Protein AF-A0ABD1RZX1-F1 (afdb_monomer_lite)

Organism: NCBI:txid126358

Structure (mmCIF, N/CA/C/O backbone):
data_AF-A0ABD1RZX1-F1
#
_entry.id   AF-A0ABD1RZX1-F1
#
loop_
_atom_site.group_PDB
_atom_site.id
_atom_site.type_symbol
_atom_site.label_atom_id
_atom_site.label_alt_id
_atom_site.label_comp_id
_atom_site.label_asym_id
_atom_site.label_entity_id
_atom_site.label_seq_id
_atom_site.pdbx_PDB_ins_code
_atom_site.Cartn_x
_atom_site.Cartn_y
_atom_site.Cartn_z
_atom_site.occupancy
_atom_site.B_iso_or_equiv
_atom_site.auth_seq_id
_atom_site.auth_comp_id
_atom_site.auth_asym_id
_atom_site.auth_atom_id
_atom_site.pdbx_PDB_model_num
ATOM 1 N N . MET A 1 1 ? -3.611 22.259 7.730 1.00 85.88 1 MET A N 1
ATOM 2 C CA . MET A 1 1 ? -4.991 21.748 7.567 1.00 85.88 1 MET A CA 1
ATOM 3 C C . MET A 1 1 ? -5.022 20.272 7.194 1.00 85.88 1 MET A C 1
ATOM 5 O O . MET A 1 1 ? -5.544 19.520 7.997 1.00 85.88 1 MET A O 1
ATOM 9 N N . LEU A 1 2 ? -4.437 19.824 6.071 1.00 95.00 2 LEU A N 1
ATOM 10 C CA . LEU A 1 2 ? -4.497 18.402 5.680 1.00 95.00 2 LEU A CA 1
ATOM 11 C C . LEU A 1 2 ? -3.788 17.454 6.662 1.00 95.00 2 LEU A C 1
ATOM 13 O O . LEU A 1 2 ? -4.385 16.477 7.088 1.00 95.00 2 LEU A O 1
ATOM 17 N N . ALA A 1 3 ? -2.549 17.753 7.063 1.00 93.81 3 ALA A N 1
ATOM 18 C CA . ALA A 1 3 ? -1.818 16.902 8.009 1.00 93.81 3 ALA A CA 1
ATOM 19 C C . ALA A 1 3 ? -2.543 16.781 9.361 1.00 93.81 3 ALA A C 1
ATOM 21 O O . ALA A 1 3 ? -2.697 15.687 9.889 1.00 93.81 3 ALA A O 1
ATOM 22 N N . THR A 1 4 ? -3.056 17.901 9.882 1.00 94.88 4 THR A N 1
ATOM 23 C CA . THR A 1 4 ? -3.878 17.934 11.100 1.00 94.88 4 THR A CA 1
ATOM 24 C C . THR A 1 4 ? -5.163 17.126 10.938 1.00 94.88 4 THR A C 1
ATOM 26 O O . THR A 1 4 ? -5.537 16.396 11.846 1.00 94.88 4 THR A O 1
ATOM 29 N N . PHE A 1 5 ? -5.819 17.224 9.779 1.00 94.25 5 PHE A N 1
ATOM 30 C CA . PHE A 1 5 ? -7.005 16.433 9.473 1.00 94.25 5 PHE A CA 1
ATOM 31 C C . PHE A 1 5 ? -6.681 14.935 9.437 1.00 94.25 5 PHE A C 1
ATOM 33 O O . PHE A 1 5 ? -7.316 14.173 10.154 1.00 94.25 5 PHE A O 1
ATOM 40 N N . LEU A 1 6 ? -5.643 14.514 8.707 1.00 92.44 6 LEU A N 1
ATOM 41 C CA . LEU A 1 6 ? -5.193 13.117 8.672 1.00 92.44 6 LEU A CA 1
ATOM 42 C C . LEU A 1 6 ? -4.856 12.591 10.072 1.00 92.44 6 LEU A C 1
ATOM 44 O O . LEU A 1 6 ? -5.303 11.505 10.430 1.00 92.44 6 LEU A O 1
ATOM 48 N N . ALA A 1 7 ? -4.148 13.384 10.879 1.00 92.88 7 ALA A N 1
ATOM 49 C CA . ALA A 1 7 ? -3.811 13.044 12.260 1.00 92.88 7 ALA A CA 1
ATOM 50 C C . ALA A 1 7 ? -5.033 12.982 13.194 1.00 92.88 7 ALA A C 1
ATOM 52 O O . ALA A 1 7 ? -4.974 12.317 14.221 1.00 92.88 7 ALA A O 1
ATOM 53 N N . SER A 1 8 ? -6.133 13.661 12.854 1.00 94.25 8 SER A N 1
ATOM 54 C CA . SER A 1 8 ? -7.397 13.574 13.598 1.00 94.25 8 SER A CA 1
ATOM 55 C C . SER A 1 8 ? -8.234 12.343 13.236 1.00 94.25 8 SER A C 1
ATOM 57 O O . SER A 1 8 ? -9.199 12.034 13.930 1.00 94.25 8 SER A O 1
ATOM 59 N N . THR A 1 9 ? -7.881 11.638 12.157 1.00 91.31 9 THR A N 1
ATOM 60 C CA . THR A 1 9 ? -8.510 10.367 11.781 1.00 91.31 9 THR A CA 1
ATOM 61 C C . THR A 1 9 ? -7.740 9.185 12.359 1.00 91.31 9 THR A C 1
ATOM 63 O O . THR A 1 9 ? -6.536 9.263 12.586 1.00 91.31 9 THR A O 1
ATOM 66 N N . LEU A 1 10 ? -8.409 8.038 12.482 1.00 88.75 10 LEU A N 1
ATOM 67 C CA . LEU A 1 10 ? -7.759 6.777 12.846 1.00 88.75 10 LEU A CA 1
ATOM 68 C C . LEU A 1 10 ? -6.933 6.166 11.701 1.00 88.75 10 LEU A C 1
ATOM 70 O O . LEU A 1 10 ? -6.325 5.117 11.881 1.00 88.75 10 LEU A O 1
ATOM 74 N N . LEU A 1 11 ? -6.883 6.804 10.523 1.00 88.69 11 LEU A N 1
ATOM 75 C CA . LEU A 1 11 ? -6.262 6.235 9.328 1.00 88.69 11 LEU A CA 1
ATOM 76 C C . LEU A 1 11 ? -4.801 5.847 9.569 1.00 88.69 11 LEU A C 1
ATOM 78 O O . LEU A 1 11 ? -4.407 4.733 9.241 1.00 88.69 11 LEU A O 1
ATOM 82 N N . LEU A 1 12 ? -4.006 6.756 10.140 1.00 91.06 12 LEU A N 1
ATOM 83 C CA . LEU A 1 12 ? -2.579 6.523 10.374 1.00 91.06 12 LEU A CA 1
ATOM 84 C C . LEU A 1 12 ? -2.344 5.469 11.458 1.00 91.06 12 LEU A C 1
ATOM 86 O O . LEU A 1 12 ? -1.498 4.597 11.284 1.00 91.06 12 LEU A O 1
ATOM 90 N N . GLU A 1 13 ? -3.104 5.535 12.551 1.00 91.25 13 GLU A N 1
ATOM 91 C CA . GLU A 1 13 ? -2.975 4.605 13.671 1.00 91.25 13 GLU A CA 1
ATOM 92 C C . GLU A 1 13 ? -3.354 3.175 13.260 1.00 91.25 13 GLU A C 1
ATOM 94 O O . GLU A 1 13 ? -2.571 2.248 13.468 1.00 91.25 13 GLU A O 1
ATOM 99 N N . GLU A 1 14 ? -4.508 2.993 12.616 1.00 90.44 14 GLU A N 1
ATOM 100 C CA . GLU A 1 14 ? -4.986 1.675 12.185 1.00 90.44 14 GLU A CA 1
ATOM 101 C C . GLU A 1 14 ? -4.125 1.095 11.058 1.00 90.44 14 GLU A C 1
ATOM 103 O O . GLU A 1 14 ? -3.788 -0.090 11.091 1.00 90.44 14 GLU A O 1
ATOM 108 N N . SER A 1 15 ? -3.667 1.930 10.116 1.00 92.00 15 SER A N 1
ATOM 109 C CA . SER A 1 15 ? -2.719 1.484 9.084 1.00 92.00 15 SER A CA 1
ATOM 110 C C . SER A 1 15 ? -1.406 1.013 9.710 1.00 92.00 15 SER A C 1
ATOM 112 O O . SER A 1 15 ? -0.888 -0.038 9.341 1.00 92.00 15 SER A O 1
ATOM 114 N N . TRP A 1 16 ? -0.872 1.753 10.687 1.00 92.56 16 TRP A N 1
ATOM 115 C CA . TRP A 1 16 ? 0.386 1.394 11.341 1.00 92.56 16 TRP A CA 1
ATOM 116 C C . TRP A 1 16 ? 0.274 0.106 12.161 1.00 92.56 16 TRP A C 1
ATOM 118 O O . TRP A 1 16 ? 1.155 -0.753 12.079 1.00 92.56 16 TRP A O 1
ATOM 128 N N . LYS A 1 17 ? -0.823 -0.067 12.910 1.00 92.44 17 LYS A N 1
ATOM 129 C CA . LYS A 1 17 ? -1.111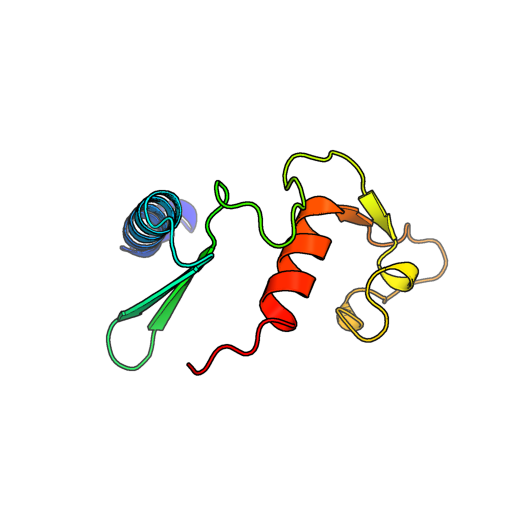 -1.310 13.644 1.00 92.44 17 LYS A CA 1
ATOM 130 C C . LYS A 1 17 ? -1.174 -2.510 12.702 1.00 92.44 17 LYS A C 1
ATOM 132 O O . LYS A 1 17 ? -0.563 -3.538 12.994 1.00 92.44 17 LYS A O 1
ATOM 137 N N . LEU A 1 18 ? -1.857 -2.376 11.565 1.00 93.00 18 LEU A N 1
ATOM 138 C CA . LEU A 1 18 ? -1.969 -3.465 10.598 1.00 93.00 18 LEU A CA 1
ATOM 139 C C . LEU A 1 18 ? -0.624 -3.780 9.929 1.00 93.00 18 LEU A C 1
ATOM 141 O O . LEU A 1 18 ? -0.280 -4.950 9.792 1.00 93.00 18 LEU A O 1
ATOM 145 N N . CYS A 1 19 ? 0.180 -2.766 9.595 1.00 91.50 19 CYS A N 1
ATOM 146 C CA . CYS A 1 19 ? 1.551 -2.959 9.107 1.00 91.50 19 CYS A CA 1
ATOM 147 C C . CYS A 1 19 ? 2.429 -3.689 10.128 1.00 91.50 19 CYS A C 1
ATOM 149 O O . CYS A 1 19 ? 3.200 -4.577 9.767 1.00 91.50 19 CYS A O 1
ATOM 151 N N . HIS A 1 20 ? 2.313 -3.343 11.411 1.00 91.25 20 HIS A N 1
ATOM 152 C CA . HIS A 1 20 ? 3.027 -4.049 12.469 1.00 91.25 20 HIS A CA 1
ATOM 153 C C . HIS A 1 20 ? 2.600 -5.518 12.547 1.00 91.25 20 HIS A C 1
ATOM 155 O O . HIS A 1 20 ? 3.455 -6.396 12.623 1.00 91.25 20 HIS A O 1
ATOM 161 N N . HIS A 1 21 ? 1.297 -5.790 12.458 1.00 90.88 21 HIS A N 1
ATOM 162 C CA . HIS A 1 21 ? 0.772 -7.151 12.453 1.00 90.88 21 HIS A CA 1
ATOM 163 C C . HIS A 1 21 ? 1.251 -7.958 11.237 1.00 90.88 21 HIS A C 1
ATOM 165 O O . HIS A 1 21 ? 1.751 -9.065 11.412 1.00 90.88 21 HIS A O 1
ATOM 171 N N . ALA A 1 22 ? 1.209 -7.382 10.031 1.00 89.25 22 ALA A N 1
ATOM 172 C CA . ALA A 1 22 ? 1.722 -8.017 8.814 1.00 89.25 22 ALA A CA 1
ATOM 173 C C . ALA A 1 22 ? 3.227 -8.331 8.892 1.00 89.25 22 ALA A C 1
ATOM 175 O O . ALA A 1 22 ? 3.701 -9.283 8.278 1.00 89.25 22 ALA A O 1
ATOM 176 N N . ASN A 1 23 ? 3.995 -7.560 9.665 1.00 87.56 23 ASN A N 1
ATOM 177 C CA . ASN A 1 23 ? 5.410 -7.840 9.905 1.00 87.56 23 ASN A CA 1
ATOM 178 C C . ASN A 1 23 ? 5.660 -8.926 10.968 1.00 87.56 23 ASN A C 1
ATOM 180 O O . ASN A 1 23 ? 6.779 -9.421 11.063 1.00 87.56 23 ASN A O 1
ATOM 184 N N . ILE A 1 24 ? 4.667 -9.279 11.787 1.00 87.31 24 ILE A N 1
ATOM 185 C CA . ILE A 1 24 ? 4.782 -10.357 12.783 1.00 87.31 24 ILE A CA 1
ATOM 186 C C . ILE A 1 24 ? 4.217 -11.665 12.242 1.00 87.31 24 ILE A C 1
ATOM 188 O O . ILE A 1 24 ? 4.745 -12.727 12.569 1.00 87.31 24 ILE A O 1
ATOM 192 N N . ASP A 1 25 ? 3.156 -11.606 11.439 1.00 80.19 25 ASP A N 1
ATOM 193 C CA . ASP A 1 25 ? 2.685 -12.772 10.706 1.00 80.19 25 ASP A CA 1
ATOM 194 C C . ASP A 1 25 ? 3.844 -13.280 9.836 1.00 80.19 25 ASP A C 1
ATOM 196 O O . ASP A 1 25 ? 4.477 -12.496 9.132 1.00 80.19 25 ASP A O 1
ATOM 200 N N . LEU A 1 26 ? 4.186 -14.563 9.969 1.00 69.50 26 LEU A N 1
ATOM 201 C CA . LEU A 1 26 ? 5.263 -15.237 9.231 1.00 69.50 26 LEU A CA 1
ATOM 202 C C . LEU A 1 26 ? 4.711 -16.215 8.185 1.00 69.50 26 LEU A C 1
ATOM 204 O O . LEU A 1 26 ? 5.485 -16.894 7.511 1.00 69.50 26 LEU A O 1
ATOM 208 N N . VAL A 1 27 ? 3.386 -16.341 8.107 1.00 72.00 27 VAL A N 1
ATOM 209 C CA . VAL A 1 27 ? 2.684 -17.309 7.263 1.00 72.00 27 VAL A CA 1
ATOM 210 C C . VAL A 1 27 ? 2.155 -16.631 6.004 1.00 72.00 27 VAL A C 1
ATOM 212 O O . VAL A 1 27 ? 2.191 -17.233 4.931 1.00 72.00 27 VAL A O 1
ATOM 215 N N . GLN A 1 28 ? 1.666 -15.393 6.121 1.00 72.12 28 GLN A N 1
ATOM 216 C CA . GLN A 1 28 ? 1.078 -14.651 5.004 1.00 72.12 28 GLN A CA 1
ATOM 217 C C . GLN A 1 28 ? 1.840 -13.363 4.703 1.00 72.12 28 GLN A C 1
ATOM 219 O O . GLN A 1 28 ? 2.167 -12.591 5.597 1.00 72.12 28 GLN A O 1
ATOM 224 N N . ASN A 1 29 ? 2.081 -13.098 3.419 1.00 77.19 29 ASN A N 1
ATOM 225 C CA . ASN A 1 29 ? 2.842 -11.929 2.965 1.00 77.19 29 ASN A CA 1
ATOM 226 C C . ASN A 1 29 ? 2.077 -10.603 3.103 1.00 77.19 29 ASN A C 1
ATOM 228 O O . ASN A 1 29 ? 2.663 -9.529 2.956 1.00 77.19 29 ASN A O 1
ATOM 232 N N . PHE A 1 30 ? 0.771 -10.662 3.345 1.00 84.81 30 PHE A N 1
ATOM 233 C CA . PHE A 1 30 ? -0.065 -9.510 3.639 1.00 84.81 30 PHE A CA 1
ATOM 234 C C . PHE A 1 30 ? -1.201 -9.909 4.568 1.00 84.81 30 PHE A C 1
ATOM 236 O O . PHE A 1 30 ? -1.541 -11.082 4.683 1.00 84.81 30 PHE A O 1
ATOM 243 N N . VAL A 1 31 ? -1.803 -8.903 5.186 1.00 88.56 31 VAL A N 1
ATOM 244 C CA . VAL A 1 31 ? -2.975 -9.043 6.041 1.00 88.56 31 VAL A CA 1
ATOM 245 C C . VAL A 1 31 ? -4.065 -8.126 5.514 1.00 88.56 31 VAL A C 1
ATOM 247 O O . VAL A 1 31 ? -3.807 -6.973 5.154 1.00 88.56 31 VAL A O 1
ATOM 250 N N . VAL A 1 32 ? -5.291 -8.642 5.490 1.00 89.25 32 VAL A N 1
ATOM 251 C CA . VAL A 1 32 ? -6.497 -7.887 5.151 1.00 89.25 32 VAL A CA 1
ATOM 252 C C . VAL A 1 32 ? -7.303 -7.663 6.421 1.00 89.25 32 VAL A C 1
ATOM 254 O O . VAL A 1 32 ? -7.582 -8.605 7.158 1.00 89.25 32 VAL A O 1
ATOM 257 N N . ASN A 1 33 ? -7.694 -6.418 6.672 1.00 90.19 33 ASN A N 1
ATOM 258 C CA . ASN A 1 33 ? -8.613 -6.065 7.745 1.00 90.19 33 ASN A CA 1
ATOM 259 C C . ASN A 1 33 ? -9.767 -5.235 7.183 1.00 90.19 33 ASN A C 1
ATOM 261 O O . ASN A 1 33 ? -9.570 -4.119 6.699 1.00 90.19 33 ASN A O 1
ATOM 265 N N . GLN A 1 34 ? -10.976 -5.782 7.246 1.00 90.12 34 GLN A N 1
ATOM 266 C CA . GLN A 1 34 ? -12.183 -5.096 6.813 1.00 90.12 34 GLN A CA 1
ATOM 267 C C . GLN A 1 34 ? -12.829 -4.378 8.002 1.00 90.12 34 GLN A C 1
ATOM 269 O O . GLN A 1 34 ? -13.178 -4.997 9.006 1.00 90.12 34 GLN A O 1
ATOM 274 N N . VAL A 1 35 ? -13.008 -3.063 7.878 1.00 83.25 35 VAL A N 1
ATOM 275 C CA . VAL A 1 35 ? -13.630 -2.213 8.896 1.00 83.25 35 VAL A CA 1
ATOM 276 C C . VAL A 1 35 ? -14.984 -1.738 8.373 1.00 83.25 35 VAL A C 1
ATOM 278 O O . VAL A 1 35 ? -15.079 -0.841 7.532 1.00 83.25 35 VAL A O 1
ATOM 281 N N . GLY A 1 36 ? -16.048 -2.360 8.881 1.00 82.94 36 GLY A N 1
ATOM 282 C CA . GLY A 1 36 ? -17.407 -2.150 8.379 1.00 82.94 36 GLY A CA 1
ATOM 283 C C . GLY A 1 36 ? -17.585 -2.669 6.948 1.00 82.94 36 GLY A C 1
ATOM 284 O O . GLY A 1 36 ? -16.908 -3.598 6.519 1.00 82.94 36 GLY A O 1
ATOM 285 N N . GLU A 1 37 ? -18.505 -2.074 6.190 1.00 85.38 37 GLU A N 1
ATOM 286 C CA . GLU A 1 37 ? -18.820 -2.528 4.823 1.00 85.38 37 GLU A CA 1
ATOM 287 C C . GLU A 1 37 ? -18.064 -1.763 3.725 1.00 85.38 37 GLU A C 1
ATOM 289 O O . GLU A 1 37 ? -18.068 -2.182 2.573 1.00 85.38 37 GLU A O 1
ATOM 294 N N . VAL A 1 38 ? -17.418 -0.642 4.066 1.00 83.12 38 VAL A N 1
ATOM 295 C CA . VAL A 1 38 ? -16.922 0.328 3.069 1.00 83.12 38 VAL A CA 1
ATOM 296 C C . VAL A 1 38 ? -15.396 0.386 2.993 1.00 83.12 38 VAL A C 1
ATOM 298 O O . VAL A 1 38 ? -14.855 0.762 1.955 1.00 83.12 38 VAL A O 1
ATOM 301 N N . VAL A 1 39 ? -14.682 0.035 4.067 1.00 85.56 39 VAL A N 1
ATOM 302 C CA . VAL A 1 39 ? -13.230 0.236 4.147 1.00 85.56 39 VAL A CA 1
ATOM 303 C C . VAL A 1 39 ? -12.515 -1.088 4.371 1.00 85.56 39 VAL A C 1
ATOM 305 O O . VAL A 1 39 ? -12.734 -1.771 5.369 1.00 85.56 39 VAL A O 1
ATOM 308 N N . THR A 1 40 ? -11.596 -1.408 3.466 1.00 90.31 40 THR A N 1
ATOM 309 C CA . THR A 1 40 ? -10.688 -2.547 3.595 1.00 90.31 40 THR A CA 1
ATOM 310 C C . THR A 1 40 ? -9.260 -2.035 3.651 1.00 90.31 40 THR A C 1
ATOM 312 O O . THR A 1 40 ? -8.784 -1.373 2.729 1.00 90.31 40 THR A O 1
ATOM 315 N N . TYR A 1 41 ? -8.573 -2.357 4.739 1.00 91.00 41 TYR A N 1
ATOM 316 C CA . TYR A 1 41 ? -7.148 -2.130 4.894 1.00 91.00 41 TYR A CA 1
ATOM 317 C C . TYR A 1 41 ? -6.394 -3.367 4.422 1.00 91.00 41 TYR A C 1
ATOM 319 O O . TYR A 1 41 ? -6.724 -4.488 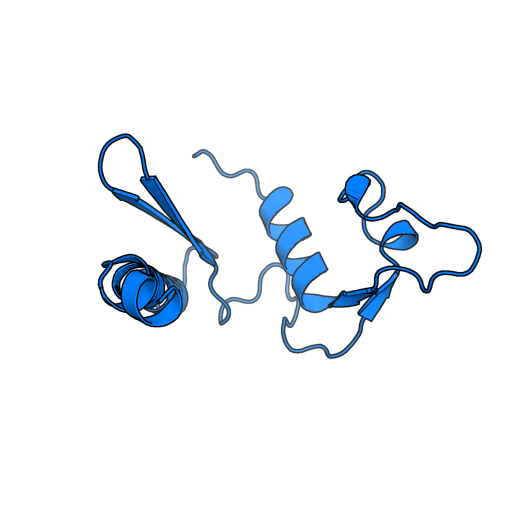4.808 1.00 91.00 41 TYR A O 1
ATOM 327 N N . VAL A 1 42 ? -5.363 -3.158 3.611 1.00 90.44 42 VAL A N 1
ATOM 328 C CA . VAL A 1 42 ? -4.456 -4.216 3.165 1.00 90.44 42 VAL A CA 1
ATOM 329 C C . VAL A 1 42 ? -3.042 -3.780 3.514 1.00 90.44 42 VAL A C 1
ATOM 331 O O . VAL A 1 42 ? -2.580 -2.745 3.034 1.00 90.44 42 VAL A O 1
ATOM 334 N N . ALA A 1 43 ? -2.367 -4.542 4.371 1.00 90.31 43 ALA A N 1
ATOM 335 C CA . ALA A 1 43 ? -0.989 -4.275 4.763 1.00 90.31 43 ALA A CA 1
ATOM 336 C C . ALA A 1 43 ? -0.075 -5.387 4.264 1.00 90.31 43 ALA A C 1
ATOM 338 O O . ALA A 1 43 ? -0.333 -6.560 4.512 1.00 90.31 43 ALA A O 1
ATOM 339 N N . PHE A 1 44 ? 1.013 -5.009 3.601 1.00 85.75 44 PHE A N 1
ATOM 340 C CA . PHE A 1 44 ? 2.010 -5.939 3.081 1.00 85.75 44 PHE A CA 1
ATOM 341 C C . PHE A 1 44 ? 3.193 -6.026 4.042 1.00 85.75 44 PHE A C 1
ATOM 343 O O . PHE A 1 44 ? 3.699 -5.004 4.512 1.00 85.75 44 PHE A O 1
ATOM 350 N N . SER A 1 45 ? 3.636 -7.248 4.323 1.00 83.00 45 SER A N 1
ATOM 351 C CA . SER A 1 45 ? 4.819 -7.513 5.134 1.00 83.00 45 SER A CA 1
ATOM 352 C C . SER A 1 45 ? 6.078 -7.102 4.382 1.00 83.00 45 SER A C 1
ATOM 354 O O . SER A 1 45 ? 6.263 -7.463 3.219 1.00 83.00 45 SER A O 1
ATOM 356 N N . THR A 1 46 ? 6.980 -6.381 5.046 1.00 74.00 46 THR A N 1
ATOM 357 C CA . THR A 1 46 ? 8.289 -6.022 4.471 1.00 74.00 46 THR A CA 1
ATOM 358 C C . THR A 1 46 ? 9.407 -6.955 4.921 1.00 74.00 46 THR A C 1
ATOM 360 O O . THR A 1 46 ? 10.507 -6.895 4.375 1.00 74.00 46 THR A O 1
ATOM 363 N N . VAL A 1 47 ? 9.154 -7.787 5.936 1.00 71.38 47 VAL A N 1
ATOM 364 C CA . VAL A 1 47 ? 10.145 -8.717 6.501 1.00 71.38 47 VAL A CA 1
ATOM 365 C C . VAL A 1 47 ? 10.103 -10.095 5.847 1.00 71.38 47 VAL A C 1
ATOM 367 O O . VAL A 1 47 ? 11.120 -10.791 5.828 1.00 71.38 47 VAL A O 1
ATOM 370 N N . GLN A 1 48 ? 8.961 -10.488 5.282 1.00 66.62 48 GLN A N 1
ATOM 371 C CA . GLN A 1 48 ? 8.853 -11.739 4.545 1.00 66.62 48 GLN A CA 1
ATOM 372 C C . GLN A 1 48 ? 9.420 -11.593 3.130 1.00 66.62 48 GLN A C 1
ATOM 374 O O . GLN A 1 48 ? 9.094 -10.668 2.385 1.00 66.62 48 GLN A O 1
ATOM 379 N N . LYS A 1 49 ? 10.283 -12.536 2.743 1.00 63.44 49 LYS A N 1
ATOM 380 C CA . LYS A 1 49 ? 10.815 -12.621 1.380 1.00 63.44 49 LYS A CA 1
ATOM 381 C C . LYS A 1 49 ? 9.823 -13.361 0.496 1.00 63.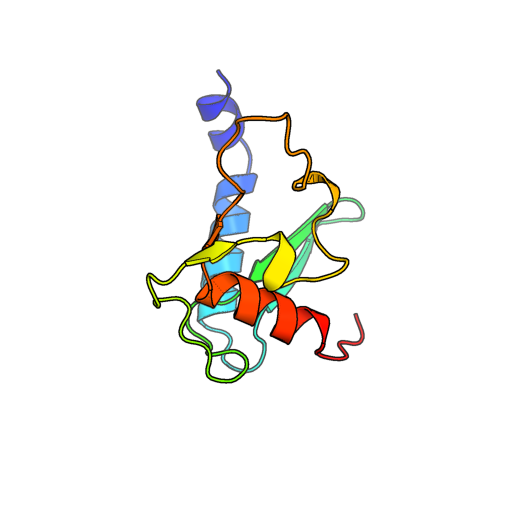44 49 LYS A C 1
ATOM 383 O O . LYS A 1 49 ? 9.815 -14.590 0.469 1.00 63.44 49 LYS A O 1
ATOM 388 N N . VAL A 1 50 ? 9.041 -12.626 -0.281 1.00 58.75 50 VAL A N 1
ATOM 389 C CA . VAL A 1 50 ? 8.196 -13.233 -1.313 1.00 58.75 50 VAL A CA 1
ATOM 390 C C . VAL A 1 50 ? 9.077 -13.647 -2.490 1.00 58.75 50 VAL A C 1
ATOM 392 O O . VAL A 1 50 ? 9.804 -12.829 -3.051 1.00 58.75 50 VAL A O 1
ATOM 395 N N . GLY A 1 51 ? 9.080 -14.939 -2.832 1.00 56.22 51 GLY A N 1
ATOM 396 C CA . GLY A 1 51 ? 9.835 -15.460 -3.980 1.00 56.22 51 GLY A CA 1
ATOM 397 C C . GLY A 1 51 ? 11.361 -15.297 -3.891 1.00 56.22 51 GLY A C 1
ATOM 398 O O . GLY A 1 51 ? 12.031 -15.293 -4.917 1.00 56.22 51 GLY A O 1
ATOM 399 N N . GLY A 1 52 ? 11.924 -15.120 -2.689 1.00 57.00 52 GLY A N 1
ATOM 400 C CA . GLY A 1 52 ? 13.363 -14.882 -2.498 1.00 57.00 52 GLY A CA 1
ATOM 401 C C . GLY A 1 52 ? 13.841 -13.478 -2.892 1.00 57.00 52 GLY A C 1
ATOM 402 O O . GLY A 1 52 ? 15.025 -13.177 -2.722 1.00 57.00 52 GLY A O 1
ATOM 403 N N . ALA A 1 53 ? 12.940 -12.607 -3.359 1.00 57.00 53 ALA A N 1
ATOM 404 C CA . ALA A 1 53 ? 13.252 -11.228 -3.700 1.00 57.00 53 ALA A CA 1
ATOM 405 C C . ALA A 1 53 ? 13.599 -10.432 -2.435 1.00 57.00 53 ALA A C 1
ATOM 407 O O . ALA A 1 53 ? 12.885 -10.461 -1.431 1.00 57.00 53 ALA A O 1
ATOM 408 N N . ASN A 1 54 ? 14.724 -9.720 -2.476 1.00 59.25 54 ASN A N 1
ATOM 409 C CA . ASN A 1 54 ? 15.110 -8.801 -1.416 1.00 59.25 54 ASN A CA 1
ATOM 410 C C . ASN A 1 54 ? 14.558 -7.412 -1.754 1.00 59.25 54 ASN A C 1
ATOM 412 O O . ASN A 1 54 ? 15.088 -6.733 -2.635 1.00 59.25 54 ASN A O 1
ATOM 416 N N . SER A 1 55 ? 13.524 -6.971 -1.034 1.00 60.56 55 SER A N 1
ATOM 417 C CA . SER A 1 55 ? 12.953 -5.622 -1.163 1.00 60.56 55 SER A CA 1
ATOM 418 C C . SER A 1 55 ? 13.964 -4.501 -0.868 1.00 60.56 55 SER A C 1
ATOM 420 O O . SER A 1 55 ? 13.688 -3.351 -1.182 1.00 60.56 55 SER A O 1
ATOM 422 N N . CYS A 1 56 ? 15.149 -4.825 -0.335 1.00 61.47 56 CYS A N 1
ATOM 423 C CA . CYS A 1 56 ? 16.266 -3.900 -0.121 1.00 61.47 56 CYS A CA 1
ATOM 424 C C . CYS A 1 56 ? 17.228 -3.739 -1.318 1.00 61.47 56 CYS A C 1
ATOM 426 O O . CYS A 1 56 ? 18.239 -3.046 -1.172 1.00 61.47 56 CYS A O 1
ATOM 428 N N . SER A 1 57 ? 17.000 -4.387 -2.470 1.00 65.00 57 SER A N 1
ATOM 429 C CA . SER A 1 57 ? 17.857 -4.148 -3.645 1.00 65.00 57 SER A CA 1
ATOM 430 C C . SER A 1 57 ? 17.649 -2.735 -4.182 1.00 65.00 57 SER A C 1
ATOM 432 O O . SER A 1 57 ? 16.556 -2.437 -4.627 1.00 65.00 57 SER A O 1
ATOM 434 N N . LYS A 1 58 ? 18.689 -1.895 -4.223 1.00 71.44 58 LYS A N 1
ATOM 435 C CA . LYS A 1 58 ? 18.607 -0.510 -4.734 1.00 71.44 58 LYS A CA 1
ATOM 436 C C . LYS A 1 58 ? 18.427 -0.413 -6.255 1.00 71.44 58 LYS A C 1
ATOM 438 O O . LYS A 1 58 ? 18.382 0.693 -6.794 1.00 71.44 58 LYS A O 1
ATOM 443 N N . ASP A 1 59 ? 18.363 -1.548 -6.940 1.00 82.31 59 ASP A N 1
ATOM 444 C CA . ASP A 1 59 ? 18.258 -1.598 -8.389 1.00 82.31 59 ASP A CA 1
ATOM 445 C C . ASP A 1 59 ? 16.895 -1.080 -8.849 1.00 82.31 59 ASP A C 1
ATOM 447 O O . ASP A 1 59 ? 15.858 -1.338 -8.231 1.00 82.31 59 ASP A O 1
ATOM 451 N N . SER A 1 60 ? 16.896 -0.352 -9.963 1.00 84.31 60 SER A N 1
ATOM 452 C CA . SER A 1 60 ? 15.685 0.160 -10.599 1.00 84.31 60 SER A CA 1
ATOM 453 C C . SER A 1 60 ? 15.622 -0.272 -12.060 1.00 84.31 60 SER A C 1
ATOM 455 O O . SER A 1 60 ? 16.655 -0.422 -12.710 1.00 84.31 60 SER A O 1
ATOM 457 N N . VAL A 1 61 ? 14.415 -0.467 -12.582 1.00 85.19 61 VAL A N 1
ATOM 458 C CA . VAL A 1 61 ? 14.173 -0.920 -13.955 1.00 85.19 61 VAL A CA 1
ATOM 459 C C . VAL A 1 61 ? 13.130 -0.051 -14.646 1.00 85.19 61 VAL A C 1
ATOM 461 O O . VAL A 1 61 ? 12.209 0.453 -14.005 1.00 85.19 61 VAL A O 1
ATOM 464 N N . VAL A 1 62 ? 13.284 0.123 -15.957 1.00 82.62 62 VAL A N 1
ATOM 465 C CA . VAL A 1 62 ? 12.333 0.859 -16.793 1.00 82.62 62 VAL A CA 1
ATOM 466 C C . VAL A 1 62 ? 11.005 0.105 -16.849 1.00 82.62 62 VAL A C 1
ATOM 468 O O . VAL A 1 62 ? 10.974 -1.103 -17.090 1.00 82.62 62 VAL A O 1
ATOM 471 N N . LEU A 1 63 ? 9.898 0.826 -16.666 1.00 72.06 63 LEU A N 1
ATOM 472 C CA . LEU A 1 63 ? 8.556 0.249 -16.639 1.00 72.06 63 LEU A CA 1
ATOM 473 C C . LEU A 1 63 ? 8.227 -0.595 -17.882 1.00 72.06 63 LEU A C 1
ATOM 475 O O . LEU A 1 63 ? 7.713 -1.706 -17.759 1.00 72.06 63 LEU A O 1
ATOM 479 N N . GLY A 1 64 ? 8.551 -0.074 -19.069 1.00 66.44 64 GLY A N 1
ATOM 480 C CA . GLY A 1 64 ? 8.192 -0.686 -20.349 1.00 66.44 64 GLY A CA 1
ATOM 481 C C . GLY A 1 64 ? 8.832 -2.050 -20.620 1.00 66.44 64 GLY A C 1
ATOM 482 O O . GLY A 1 64 ? 8.336 -2.775 -21.474 1.00 66.44 64 GLY A O 1
ATOM 483 N N . THR A 1 65 ? 9.899 -2.425 -19.906 1.00 67.00 65 THR A N 1
ATOM 484 C CA . THR A 1 65 ? 10.626 -3.685 -20.143 1.00 67.00 65 THR A CA 1
ATOM 485 C C . THR A 1 65 ? 10.398 -4.747 -19.070 1.00 67.00 65 THR A C 1
ATOM 487 O O . THR A 1 65 ? 10.643 -5.922 -19.329 1.00 67.00 65 THR A O 1
ATOM 490 N N . ALA A 1 66 ? 9.942 -4.368 -17.873 1.00 65.88 66 ALA A N 1
ATOM 491 C CA . ALA A 1 66 ? 9.895 -5.271 -16.719 1.00 65.88 66 ALA A CA 1
ATOM 492 C C . ALA A 1 66 ? 8.490 -5.732 -16.311 1.00 65.88 66 ALA A C 1
ATOM 494 O O . ALA A 1 66 ? 8.362 -6.703 -15.567 1.00 65.88 66 ALA A O 1
ATOM 495 N N . ALA A 1 67 ? 7.445 -5.039 -16.762 1.00 67.75 67 ALA A N 1
ATOM 496 C CA . ALA A 1 67 ? 6.065 -5.308 -16.371 1.00 67.75 67 ALA A CA 1
ATOM 497 C C . ALA A 1 67 ? 5.123 -5.137 -17.570 1.00 67.75 67 ALA A C 1
ATOM 499 O O . ALA A 1 67 ? 4.175 -4.355 -17.525 1.00 67.75 67 ALA A O 1
ATOM 500 N N . GLU A 1 68 ? 5.425 -5.830 -18.669 1.00 71.44 68 GLU A N 1
ATOM 501 C CA . GLU A 1 68 ? 4.683 -5.712 -19.925 1.00 71.44 68 GLU A CA 1
ATOM 502 C C . GLU A 1 68 ? 3.180 -5.969 -19.700 1.00 71.44 68 GLU A C 1
ATOM 504 O O . GLU A 1 68 ? 2.777 -6.992 -19.148 1.00 71.44 68 GLU A O 1
ATOM 509 N N . GLY A 1 69 ? 2.345 -4.988 -20.059 1.00 75.75 69 GLY A N 1
ATOM 510 C CA . GLY A 1 69 ? 0.894 -5.013 -19.832 1.00 75.75 69 GLY A CA 1
ATOM 511 C C . GLY A 1 69 ? 0.418 -4.456 -18.481 1.00 75.75 69 GLY A C 1
ATOM 512 O O . GLY A 1 69 ? -0.756 -4.100 -18.363 1.00 75.75 69 GLY A O 1
ATOM 513 N N . PHE A 1 70 ? 1.296 -4.289 -17.490 1.00 80.31 70 PHE A N 1
ATOM 514 C CA . PHE A 1 70 ? 0.988 -3.601 -16.232 1.00 80.31 70 PHE A CA 1
ATOM 515 C C . PHE A 1 70 ? 1.358 -2.114 -16.307 1.00 80.31 70 PHE A C 1
ATOM 517 O O . PHE A 1 70 ? 2.214 -1.701 -17.085 1.00 80.31 70 PHE A O 1
ATOM 524 N N . PHE A 1 71 ? 0.707 -1.289 -15.478 1.00 81.94 71 PHE A N 1
ATOM 525 C CA . PHE A 1 71 ? 1.060 0.125 -15.280 1.00 81.94 71 PHE A CA 1
ATOM 526 C C . PHE A 1 71 ? 1.079 0.993 -16.558 1.00 81.94 71 PHE A C 1
ATOM 528 O O . PHE A 1 71 ? 1.717 2.039 -16.579 1.00 81.94 71 PHE A O 1
ATOM 535 N N . THR A 1 72 ? 0.335 0.631 -17.607 1.00 78.44 72 THR A N 1
ATOM 536 C CA . THR A 1 72 ? 0.309 1.351 -18.900 1.00 78.44 72 THR A CA 1
ATOM 537 C C . THR A 1 72 ? -0.036 2.840 -18.784 1.00 78.44 72 THR A C 1
ATOM 539 O O . THR A 1 72 ? 0.420 3.640 -19.595 1.00 78.44 72 THR A O 1
ATOM 542 N N . ALA A 1 73 ? -0.773 3.238 -17.742 1.00 80.75 73 ALA A N 1
ATOM 543 C CA . ALA A 1 73 ? -1.060 4.640 -17.427 1.00 80.75 73 ALA A CA 1
ATOM 544 C C . ALA A 1 73 ? 0.199 5.485 -17.144 1.00 80.75 73 ALA A C 1
ATOM 546 O O . ALA A 1 73 ? 0.175 6.697 -17.350 1.00 80.75 73 ALA A O 1
ATOM 547 N N . PHE A 1 74 ? 1.286 4.853 -16.698 1.00 76.50 74 PHE A N 1
ATOM 548 C CA . PHE A 1 74 ? 2.583 5.482 -16.444 1.00 76.50 74 PHE A CA 1
ATOM 549 C C . PHE A 1 74 ? 3.507 5.465 -17.672 1.00 76.50 74 PHE A C 1
ATOM 551 O O . PHE A 1 74 ? 4.590 6.034 -17.625 1.00 76.50 74 PHE A O 1
ATOM 558 N N . ASN A 1 75 ? 3.084 4.852 -18.782 1.00 70.75 75 ASN A N 1
ATOM 559 C CA . ASN A 1 75 ? 3.836 4.791 -20.040 1.00 70.75 75 ASN A CA 1
ATOM 560 C C . ASN A 1 75 ? 3.531 5.989 -20.965 1.00 70.75 75 ASN A C 1
ATOM 562 O O . ASN A 1 75 ? 3.617 5.894 -22.188 1.00 70.75 75 ASN A O 1
ATOM 566 N N . ARG A 1 76 ? 3.097 7.117 -20.389 1.00 67.81 76 ARG A N 1
ATOM 567 C CA . ARG A 1 76 ? 2.883 8.371 -21.118 1.00 67.81 76 ARG A CA 1
ATOM 568 C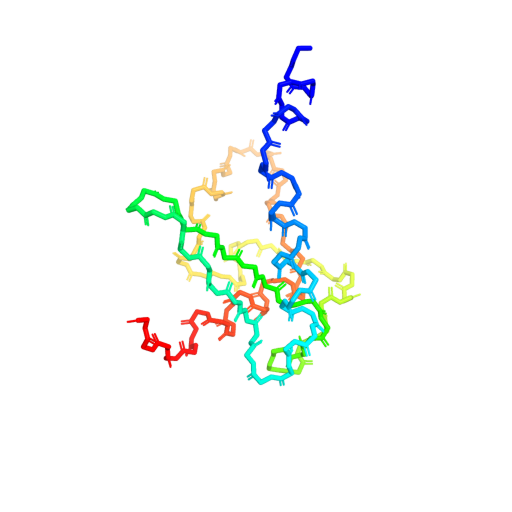 C . ARG A 1 76 ? 4.234 9.043 -21.322 1.00 67.81 76 ARG A C 1
ATOM 570 O O . ARG A 1 76 ? 4.592 9.946 -20.584 1.00 67.81 76 ARG A O 1
ATOM 577 N N . HIS A 1 77 ? 5.004 8.539 -22.276 1.00 64.38 77 HIS A N 1
ATOM 578 C CA . HIS A 1 77 ? 6.185 9.244 -22.749 1.00 64.38 77 HIS A CA 1
ATOM 579 C C . HIS A 1 77 ? 5.730 10.345 -23.701 1.00 64.38 77 HIS A C 1
ATOM 581 O O . HIS A 1 77 ? 5.436 10.076 -24.865 1.00 64.38 77 HIS A O 1
ATOM 587 N N . ASP A 1 78 ? 5.657 11.575 -23.199 1.00 66.75 78 ASP A N 1
ATOM 588 C CA . ASP A 1 78 ? 5.807 12.731 -24.075 1.00 66.75 78 ASP A CA 1
ATOM 589 C C . ASP A 1 78 ? 7.250 12.714 -24.619 1.00 66.75 78 ASP A C 1
ATOM 591 O O . ASP A 1 78 ? 8.190 12.330 -23.911 1.00 66.75 78 ASP A O 1
ATOM 595 N N . GLU A 1 79 ? 7.441 13.041 -25.903 1.00 68.88 79 GLU A N 1
ATOM 596 C CA . GLU A 1 79 ? 8.769 13.012 -26.529 1.00 68.88 79 GLU A CA 1
ATOM 597 C C . GLU A 1 79 ? 9.744 13.915 -25.750 1.00 68.88 79 GLU A C 1
ATOM 599 O O . GLU A 1 79 ? 9.634 15.140 -25.779 1.00 68.88 79 GLU A O 1
ATOM 604 N N . GLY A 1 80 ? 10.707 13.299 -25.055 1.00 69.94 80 GLY A N 1
ATOM 605 C CA . GLY A 1 80 ? 11.750 13.992 -24.291 1.00 69.94 80 GLY A CA 1
ATOM 606 C C . GLY A 1 80 ? 11.726 13.773 -22.776 1.00 69.94 80 GLY A C 1
ATOM 607 O O . GLY A 1 80 ? 12.658 14.224 -22.110 1.00 69.94 80 GLY A O 1
ATOM 608 N N . GLU A 1 81 ? 10.728 13.079 -22.221 1.00 79.31 81 GLU A N 1
ATOM 609 C CA . GLU A 1 81 ? 10.694 12.771 -20.785 1.00 79.31 81 GLU A CA 1
ATOM 610 C C . GLU A 1 81 ? 11.478 11.502 -20.419 1.00 79.31 81 GLU A C 1
ATOM 612 O O . GLU A 1 81 ? 11.508 10.516 -21.162 1.00 79.31 81 GLU A O 1
ATOM 617 N N . GLU A 1 82 ? 12.116 11.518 -19.243 1.00 78.69 82 GLU A N 1
ATOM 618 C CA . GLU A 1 82 ? 12.785 10.337 -18.699 1.00 78.69 82 GLU A CA 1
ATOM 619 C C . GLU A 1 82 ? 11.773 9.229 -18.383 1.00 78.69 82 GLU A C 1
ATOM 621 O O . GLU A 1 82 ? 10.676 9.496 -17.881 1.00 78.69 82 GLU A O 1
ATOM 626 N N . PRO A 1 83 ? 12.127 7.960 -18.640 1.00 79.56 83 PRO A N 1
ATOM 627 C CA . PRO A 1 8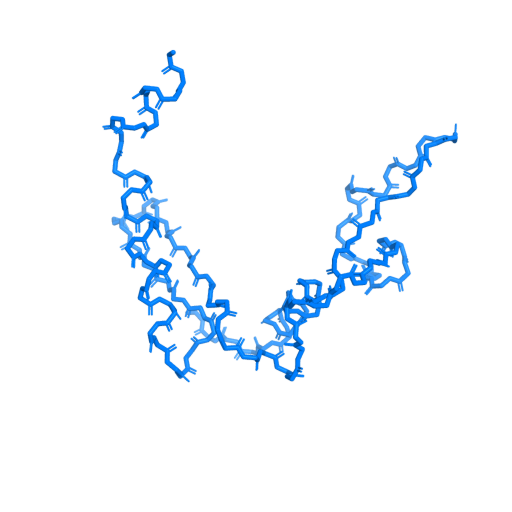3 ? 11.195 6.881 -18.422 1.00 79.56 83 PRO A CA 1
ATOM 628 C C . PRO A 1 83 ? 10.948 6.607 -16.938 1.00 79.56 83 PRO A C 1
ATOM 630 O O . PRO A 1 83 ? 11.853 6.702 -16.109 1.00 79.56 83 PRO A O 1
ATOM 633 N N . VAL A 1 84 ? 9.721 6.196 -16.601 1.00 84.19 84 VAL A N 1
ATOM 634 C CA . VAL A 1 84 ? 9.371 5.838 -15.222 1.00 84.19 84 VAL A CA 1
ATOM 635 C C . VAL A 1 84 ? 10.167 4.607 -14.788 1.00 84.19 84 VAL A C 1
ATOM 637 O O . VAL A 1 84 ? 10.088 3.537 -15.402 1.00 84.19 84 VAL A O 1
ATOM 640 N N . MET A 1 85 ? 10.909 4.770 -13.695 1.00 86.44 85 MET A N 1
ATOM 641 C CA . MET A 1 85 ? 11.735 3.733 -13.089 1.00 86.44 85 MET A CA 1
ATOM 642 C C . MET A 1 85 ? 11.027 3.108 -11.885 1.00 86.44 85 MET A C 1
ATOM 644 O O . MET A 1 85 ? 10.512 3.811 -11.016 1.00 86.44 85 MET A O 1
ATOM 648 N N . PHE A 1 86 ? 11.044 1.781 -11.804 1.00 85.38 86 PHE A N 1
ATOM 649 C CA . PHE A 1 86 ? 10.512 1.008 -10.686 1.00 85.38 86 PHE A CA 1
ATOM 650 C C . PHE A 1 86 ? 11.638 0.371 -9.893 1.00 85.38 86 PHE A C 1
ATOM 652 O O . PHE A 1 86 ? 12.560 -0.204 -10.462 1.00 85.38 86 PHE A O 1
ATOM 659 N N . HIS A 1 87 ? 11.517 0.393 -8.571 1.00 86.75 87 HIS A N 1
ATOM 660 C CA . HIS A 1 87 ? 12.407 -0.350 -7.692 1.00 86.75 87 HIS A CA 1
ATOM 661 C C . HIS A 1 87 ? 12.225 -1.860 -7.915 1.00 86.75 87 HIS A C 1
ATOM 663 O O . HIS A 1 87 ? 11.136 -2.398 -7.689 1.00 86.75 87 HIS A O 1
ATOM 669 N N . VAL A 1 88 ? 13.286 -2.561 -8.319 1.00 82.88 88 VAL A N 1
ATOM 670 C CA . VAL A 1 88 ? 13.229 -3.967 -8.760 1.00 82.88 88 VAL A CA 1
ATOM 671 C C . VAL A 1 88 ? 12.659 -4.866 -7.669 1.00 82.88 88 VAL A C 1
ATOM 673 O O . VAL A 1 88 ? 11.766 -5.667 -7.936 1.00 82.88 88 VAL A O 1
ATOM 676 N N . GLY A 1 89 ? 13.106 -4.690 -6.422 1.00 79.38 89 GLY A N 1
ATOM 677 C CA . GLY A 1 89 ? 12.617 -5.497 -5.302 1.00 79.38 89 GLY A CA 1
ATOM 678 C C . GLY A 1 89 ? 11.115 -5.328 -5.030 1.00 79.38 89 GLY A C 1
ATOM 679 O O . GLY A 1 89 ? 10.452 -6.293 -4.661 1.00 79.38 89 GLY A O 1
ATOM 680 N N . LEU A 1 90 ? 10.559 -4.130 -5.257 1.00 81.62 90 LEU A N 1
ATOM 681 C CA . LEU A 1 90 ? 9.128 -3.873 -5.057 1.00 81.62 90 LEU A CA 1
ATOM 682 C C . LEU A 1 90 ? 8.303 -4.410 -6.225 1.00 81.62 90 LEU A C 1
ATOM 684 O O . LEU A 1 90 ? 7.228 -4.963 -6.012 1.00 81.62 90 LEU A O 1
ATOM 688 N N . LEU A 1 91 ? 8.821 -4.300 -7.451 1.00 84.12 91 LEU A N 1
ATOM 689 C CA . LEU A 1 91 ? 8.172 -4.874 -8.623 1.00 84.12 91 LEU A CA 1
ATOM 690 C C . LEU A 1 91 ? 8.115 -6.405 -8.536 1.00 84.12 91 LEU A C 1
ATOM 692 O O . LEU A 1 91 ? 7.069 -6.996 -8.787 1.00 84.12 91 LEU A O 1
ATOM 696 N N . GLN A 1 92 ? 9.207 -7.051 -8.124 1.00 80.19 92 GLN A N 1
ATOM 697 C CA . GLN A 1 92 ? 9.235 -8.499 -7.905 1.00 80.19 92 GLN A CA 1
ATOM 698 C C . GLN A 1 92 ? 8.252 -8.929 -6.813 1.00 80.19 92 GLN A C 1
ATOM 700 O O . GLN A 1 92 ? 7.540 -9.913 -6.998 1.00 80.19 92 GLN A O 1
ATOM 705 N N . LEU A 1 93 ? 8.168 -8.174 -5.711 1.00 78.44 93 LEU A N 1
ATOM 706 C CA . LEU A 1 93 ? 7.183 -8.407 -4.654 1.00 78.44 93 LEU A CA 1
ATOM 707 C C . LEU A 1 93 ? 5.748 -8.319 -5.194 1.00 78.44 93 LEU A C 1
ATOM 709 O O . LEU A 1 93 ? 4.952 -9.226 -4.960 1.00 78.44 93 LEU A O 1
ATOM 713 N N . PHE A 1 94 ? 5.434 -7.267 -5.954 1.00 82.88 94 PHE A N 1
ATOM 714 C CA . PHE A 1 94 ? 4.127 -7.093 -6.591 1.00 82.88 94 PHE A CA 1
ATOM 715 C C . PHE A 1 94 ? 3.781 -8.266 -7.515 1.00 82.88 94 PHE A C 1
ATOM 717 O O . PHE A 1 94 ? 2.712 -8.857 -7.380 1.00 82.88 94 PHE A O 1
ATOM 724 N N . LEU A 1 95 ? 4.690 -8.635 -8.422 1.00 81.75 95 LEU A N 1
ATOM 725 C CA . LEU A 1 95 ? 4.472 -9.730 -9.368 1.00 81.75 95 LEU A CA 1
ATOM 726 C C . LEU A 1 95 ? 4.309 -11.070 -8.651 1.00 81.75 95 LEU A C 1
ATOM 728 O O . LEU A 1 95 ? 3.476 -11.882 -9.046 1.00 81.75 95 LEU A O 1
ATOM 732 N N . ALA A 1 96 ? 5.083 -11.312 -7.594 1.00 78.81 96 ALA A N 1
ATOM 733 C CA . ALA A 1 96 ? 4.964 -12.536 -6.824 1.00 78.81 96 ALA A CA 1
ATOM 734 C C . ALA A 1 96 ? 3.599 -12.616 -6.126 1.00 78.81 96 ALA A C 1
ATOM 736 O O . ALA A 1 96 ? 2.929 -13.637 -6.241 1.00 78.81 96 ALA A O 1
ATOM 737 N N . LEU A 1 97 ? 3.139 -11.529 -5.499 1.00 77.94 97 LEU A N 1
ATOM 738 C CA . LEU A 1 97 ? 1.810 -11.449 -4.885 1.00 77.94 97 LEU A CA 1
ATOM 739 C C . LEU A 1 97 ? 0.681 -11.622 -5.907 1.00 77.94 97 LEU A C 1
ATOM 741 O O . LEU A 1 97 ? -0.219 -12.421 -5.674 1.00 77.94 97 LEU A O 1
ATOM 745 N N . TYR A 1 98 ? 0.751 -10.931 -7.047 1.00 81.38 98 TYR A N 1
ATOM 746 C CA . TYR A 1 98 ? -0.259 -11.006 -8.107 1.00 81.38 98 TYR A CA 1
ATOM 747 C C . TYR A 1 98 ? -0.409 -12.422 -8.679 1.00 81.38 98 TYR A C 1
ATOM 749 O O . TYR A 1 98 ? -1.520 -12.884 -8.923 1.00 81.38 98 TYR A O 1
ATOM 757 N N . ASN A 1 99 ? 0.711 -13.122 -8.873 1.00 77.50 99 ASN A N 1
ATOM 758 C CA . ASN A 1 99 ? 0.720 -14.488 -9.395 1.00 77.50 99 ASN A CA 1
ATOM 759 C C . ASN A 1 99 ? 0.412 -15.547 -8.326 1.00 77.50 99 ASN A C 1
ATOM 761 O O . ASN A 1 99 ? 0.250 -16.723 -8.656 1.00 77.50 99 ASN A O 1
ATOM 765 N N . THR A 1 100 ? 0.348 -15.168 -7.047 1.00 71.06 100 THR A N 1
ATOM 766 C CA . THR A 1 100 ? -0.082 -16.098 -6.006 1.00 71.06 100 THR A CA 1
ATOM 767 C C . THR A 1 100 ? -1.598 -16.248 -6.124 1.00 71.06 100 THR A C 1
ATOM 769 O O . THR A 1 100 ? -2.334 -15.284 -5.937 1.00 71.06 100 THR A O 1
ATOM 772 N N . HIS A 1 101 ? -2.089 -17.449 -6.440 1.00 55.78 101 HIS A N 1
ATOM 773 C CA . HIS A 1 101 ? -3.522 -17.740 -6.365 1.00 55.78 101 HIS A CA 1
ATOM 774 C C . HIS A 1 101 ? -3.974 -17.613 -4.909 1.00 55.78 101 HIS A C 1
ATOM 776 O O . HIS A 1 101 ? -3.732 -18.508 -4.101 1.00 55.78 101 HIS A O 1
ATOM 782 N N . ILE A 1 102 ? -4.608 -16.494 -4.573 1.00 53.16 102 ILE A N 1
ATOM 783 C CA . ILE A 1 102 ? -5.160 -16.262 -3.244 1.00 53.16 102 ILE A CA 1
ATOM 784 C C . ILE A 1 102 ? -6.669 -16.181 -3.382 1.00 53.16 102 ILE A C 1
ATOM 786 O O . ILE A 1 102 ? -7.206 -15.296 -4.045 1.00 53.16 102 ILE A O 1
ATOM 790 N N . THR A 1 103 ? -7.344 -17.150 -2.774 1.00 41.59 103 THR A N 1
ATOM 791 C CA . THR A 1 103 ? -8.782 -17.101 -2.529 1.00 41.59 103 THR A CA 1
ATOM 792 C C . THR A 1 103 ? -9.013 -16.028 -1.465 1.00 41.59 103 THR A C 1
ATOM 794 O O . THR A 1 103 ? -8.598 -16.219 -0.322 1.00 41.59 103 THR A O 1
ATOM 797 N N . ILE A 1 104 ? -9.577 -14.886 -1.865 1.00 45.25 104 ILE A N 1
ATOM 798 C CA . ILE A 1 104 ? -10.051 -13.825 -0.960 1.00 45.25 104 ILE A CA 1
ATOM 799 C C . ILE A 1 104 ? -11.420 -14.228 -0.417 1.00 45.25 104 ILE A C 1
ATOM 801 O O . ILE A 1 104 ? -12.235 -14.719 -1.235 1.00 45.25 104 ILE A O 1
#

Sequence (104 aa):
MLATFLASTLLLEESWKLCHHANIDLVQNFVVNQVGEVVTYVAFSTVQKVGGANSCSKDSVVLGTAAEGFFTAFNRHDEGEEPVMFHVGLLQLFLALYNTHITI

Radius of gyration: 16.82 Å; chains: 1; bounding box: 37×40×40 Å

Foldseek 3Di:
DVVVVVVVDCVVVVLVVLQVVCQVDQPDQWDWDDDPDPDIHIHGHQNHQQVVQNLPPQDKDFPCPQPPPPPVVQVPDDPPDDGDIDRPSVSVVVVSVVPPPDDD

Secondary structure (DSSP, 8-state):
-HHHHHHHSTHHHHHHHHHHHHHH-SS-SEEEEEETTTEEEEEE-SSS-GGG--TT---EEEHHHHSTTS-GGG----TTPPPPEEEHHHHHHHHHHHHS----

pLDDT: mean 79.05, std 11.81, range [41.59, 95.0]

=== Feature glossary ===
The record interleaves many kinds of information about one protein. Here is each kind framed as the question it answers.

Q: What are the backbone torsion angles?
A: φ (phi) and ψ (psi) are the two rotatable backbone dihedrals per residue: φ is the C(i-1)–N–Cα–C torsion, ψ is the N–Cα–C–N(i+1) torsion, both in degrees on (−180°, 180°]. α-helical residues cluster near (−60°, −45°); β-strand residues 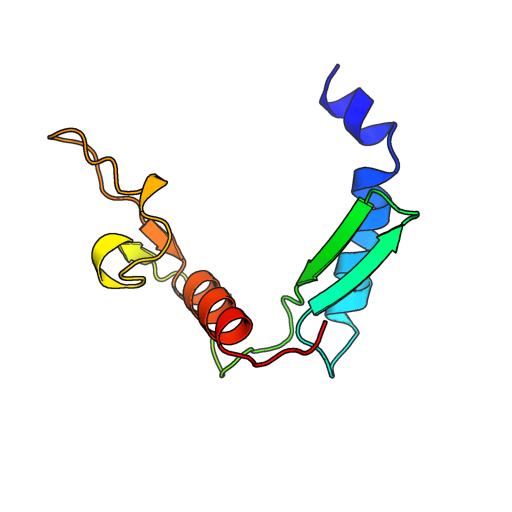near (−120°, +130°). A Ramachandran plot is simply a scatter of (φ, ψ) for every residue.

Q: What is the amino-acid chain?
A: This is the polypeptide sequence — one letter per residue, N-terminus first. Length ranges from a few dozen residues for small domains to over a thousand for large multi-domain proteins.

Q: How mobile is each atom in the crystal?
A: For experimental (PDB) structures, the B-factor (temperature factor) quantifies the positional spread of each atom in the crystal — a combination of thermal vibration and static disorder — in units of Å². High B-factors mark flexible loops or poorly resolved regions; low B-factors mark the rigid, well-ordered core.

Q: Are the domains correctly placed relative to each other?
A: Predicted Aligned Error (PAE) is an AlphaFold confidence matrix: entry (i, j) is the expected error in the position of residue j, in ångströms, when the prediction is superimposed on the true structure at residue i. Low PAE within a block of residues means that block is internally rigid and well-predicted; high PAE between two blocks means their relative placement is uncertain even if each block individually is confident.

Q: How confident is the AlphaFold model at each residue?
A: pLDDT is the predicted lDDT-Cα score: AlphaFold's confidence that the local environment of each residue (all inter-atomic distances within 15 Å) is correctly placed. It is a per-residue number between 0 and 100, with higher meaning more reliable.

Q: What family and function is it annotated with?
A: Functional annotations link the protein to curated databases. InterPro entries identify conserved domains and families by matching the sequence against member-database signatures (Pfam, PROSITE, CDD, …). Gene Ontology (GO) terms describe molecular function, biological process, and cellular component in a controlled vocabulary. CATH places the structure in a hierarchical fold classification (Class/Architecture/Topology/Homologous-superfamily). The organism is the source species.

Q: How big and how compact is the whole molecule?
A: Three whole-structure scalars: the radius of gyration (RMS distance of Cα from centroid, in Å), the count of Cα–Cα contacts (pairs closer than 8 Å and separated by more than four residues in sequence — i.e. tertiary, not local, contacts), and the bounding-box dimensions. Together they distinguish compact globular folds from extended fibres or disordered chains.

Q: What known structures does this most resemble?
A: The Foldseek neighbor list gives the closest experimentally determined structures in the PDB, ranked by structural alignment. TM-score near 1 means near-identical fold; near 0.3 means only rough topology match. This is how one finds what a novel AlphaFold prediction most resembles in the solved-structure universe.

Q: Which residues are buried vs exposed?
A: SASA measures how much of the protein is reachable by solvent. It is computed by rolling a water-sized probe over the atomic surface and summing the exposed area (Å²). Per-residue SASA distinguishes core (buried, low SASA) from surface (exposed, high SASA) residues; total SASA is a whole-molecule size measure.

Q: Which residues are in helices, strands, or loops?
A: Eight-state secondary structure (DSSP): H is the canonical α-helix, G the tighter 3₁₀-helix, I the wider π-helix; E/B are β-structure, T and S are turns and bends, and '-' is everything else. DSSP derives these from the pattern of main-chain N–H···O=C hydrogen bonds, not from the sequence.

Q: Where is each backbone atom in 3D?
A: Structure coordinates are given as an mmCIF _atom_site loop: one row per atom with element, residue name, chain id, sequence number, and x/y/z position in Å. Only the four main-chain atoms per residue are included here; side chains are omitted to keep the record compact.

Q: What if only a Cα trace is available?
A: Three-state secondary structure (P-SEA) collapses the eight DSSP classes into helix (a), strand (b), and coil (c). P-SEA assigns these from Cα geometry alone — distances and angles — without requiring backbone oxygens, so it works on any Cα trace.

Q: What do the rendered images show?
A: The six renders are orthographic views along the three Cartesian axes in both directions. Representation (cartoon, sticks, or surface) and color scheme (sequence-rainbow or by-chain) vary across proteins so the training set covers all the common visualization conventions.

Q: What does the local fold look like, residue by residue?
A: Foldseek's 3Di representation compresses backbone geometry into a per-residue letter drawn from a learned twenty-state alphabet. It captures the tertiary interaction pattern around each residue — which residues are packed against it in space, regardless of where they are in sequence.

Q: What do the diagnostic plots show?
A: The contact map is a binary N×N matrix image: pixel (i, j) is dark where Cα_i and Cα_j are within 8 Å and |i−j|>4. Because the |i−j|>4 filter removes local helical contacts, off-diagonal stripes parallel to the main diagonal indicate parallel β-sheets; stripes perpendicular to it indicate antiparallel β-sheets. The Ramachandran plot scatters every residue's (φ, ψ) pair against the sterically allowed regions. The PAE heatmap renders the predicted-aligned-error matrix.